Protein AF-A0ABD2PIB9-F1 (afdb_monomer)

Mean predicted aligned error: 10.41 Å

Nearest PDB structures (foldseek):
  3ltf-assembly1_C  TM=5.945E-01  e=1.705E-01  Drosophila melanogaster
  5iyx-assembly1_A  TM=3.133E-01  e=7.847E+00  Arabidopsis thaliana
  5awg-assembly2_E  TM=1.284E-01  e=7.411E+00  Escherichia coli K-12

InterPro domains:
  IPR000494 Receptor L-domain [PF01030] (3-99)
  IPR036941 Receptor L-domain superfamily [G3DSA:3.80.20.20] (1-117)

Sequence (130 aa):
MTKCVTVVGDLVLRPQEMERKDLDNFLSIKKVYGLVDLHLEADGDLAFLRNLESIISKHEDRPALKITTQGPGRYLGLRSLRWINGPVELDFQHPVCYSSALSHLTRGLYPGDSELCSEYTATVGTQICT

Organism: NCBI:txid1844966

Structure (mmCIF, N/CA/C/O backbone):
data_AF-A0ABD2PIB9-F1
#
_entry.id   AF-A0ABD2PIB9-F1
#
loop_
_atom_site.group_PDB
_atom_site.id
_atom_site.type_symbol
_atom_site.label_atom_id
_atom_site.label_alt_id
_atom_site.label_comp_id
_atom_site.label_asym_id
_atom_site.label_entity_id
_atom_site.label_seq_id
_atom_site.pdbx_PDB_ins_code
_atom_site.Cartn_x
_atom_site.Cartn_y
_atom_site.Cartn_z
_atom_site.occupancy
_atom_site.B_iso_or_equiv
_atom_site.auth_seq_id
_atom_site.auth_comp_id
_atom_site.auth_asym_id
_atom_site.auth_atom_id
_atom_site.pdbx_PDB_model_num
ATOM 1 N N . MET A 1 1 ? -15.924 8.816 16.403 1.00 44.69 1 MET A N 1
ATOM 2 C CA . MET A 1 1 ? -15.317 8.801 15.055 1.00 44.69 1 MET A CA 1
ATOM 3 C C . MET A 1 1 ? -15.283 7.370 14.546 1.00 44.69 1 MET A C 1
ATOM 5 O O . MET A 1 1 ? -14.783 6.496 15.245 1.00 44.69 1 MET A O 1
ATOM 9 N N . THR A 1 2 ? -15.884 7.119 13.387 1.00 49.62 2 THR A N 1
ATOM 10 C CA . THR A 1 2 ? -15.947 5.811 12.722 1.00 49.62 2 THR A CA 1
ATOM 11 C C . THR A 1 2 ? -14.579 5.480 12.128 1.00 49.62 2 THR A C 1
ATOM 13 O O . THR A 1 2 ? -14.053 6.243 11.325 1.00 49.62 2 THR A O 1
ATOM 16 N N . LYS A 1 3 ? -13.976 4.366 12.552 1.00 68.19 3 LYS A N 1
ATOM 17 C CA . LYS A 1 3 ? -12.678 3.908 12.037 1.00 68.19 3 LYS A CA 1
ATOM 18 C C . LYS A 1 3 ? -12.877 3.294 10.649 1.00 68.19 3 LYS A C 1
ATOM 20 O O . LYS A 1 3 ? -13.641 2.339 10.516 1.00 68.19 3 LYS A O 1
ATOM 25 N N . CYS A 1 4 ? -12.219 3.846 9.631 1.00 71.25 4 CYS A N 1
ATOM 26 C CA . CYS A 1 4 ? -12.302 3.341 8.265 1.00 71.25 4 CYS A CA 1
ATOM 27 C C . CYS A 1 4 ? -11.411 2.104 8.122 1.00 71.25 4 CYS A C 1
ATOM 29 O O . CYS A 1 4 ? -10.189 2.200 8.096 1.00 71.25 4 CYS A O 1
ATOM 31 N N . VAL A 1 5 ? -12.031 0.927 8.058 1.00 87.88 5 VAL A N 1
ATOM 32 C CA . VAL A 1 5 ? -11.304 -0.349 7.958 1.00 87.88 5 VAL A CA 1
ATOM 33 C C . VAL A 1 5 ? -11.054 -0.748 6.504 1.00 87.88 5 VAL A C 1
ATOM 35 O O . VAL A 1 5 ? -10.099 -1.463 6.201 1.00 87.88 5 VAL A O 1
ATOM 38 N N . THR A 1 6 ? -11.922 -0.307 5.596 1.00 90.50 6 THR A N 1
ATOM 39 C CA . THR A 1 6 ? -11.877 -0.640 4.172 1.00 90.50 6 THR A CA 1
ATOM 40 C C . THR A 1 6 ? -12.018 0.628 3.352 1.00 90.50 6 THR A C 1
ATOM 42 O O . THR A 1 6 ? -12.980 1.369 3.538 1.00 90.50 6 THR A O 1
ATOM 45 N N . VAL A 1 7 ? -11.090 0.834 2.425 1.00 90.31 7 VAL A N 1
ATOM 46 C CA . VAL A 1 7 ? -11.157 1.888 1.414 1.00 90.31 7 VAL A CA 1
ATOM 47 C C . VAL A 1 7 ? -11.633 1.270 0.103 1.00 90.31 7 VAL A C 1
ATOM 49 O O . VAL A 1 7 ? -11.119 0.233 -0.319 1.00 90.31 7 VAL A O 1
ATOM 52 N N . VAL A 1 8 ? -12.629 1.894 -0.523 1.00 91.25 8 VAL A N 1
ATOM 53 C CA . VAL A 1 8 ? -13.075 1.579 -1.885 1.00 91.25 8 VAL A CA 1
ATOM 54 C C . VAL A 1 8 ? -12.713 2.774 -2.754 1.00 91.25 8 VAL A C 1
ATOM 56 O O . VAL A 1 8 ? -13.237 3.863 -2.532 1.00 91.25 8 VAL A O 1
ATOM 59 N N . GLY A 1 9 ? -11.801 2.567 -3.699 1.00 89.56 9 GLY A N 1
ATOM 60 C CA . GLY A 1 9 ? -11.143 3.627 -4.454 1.00 89.56 9 GLY A CA 1
ATOM 61 C C . GLY A 1 9 ? -9.640 3.669 -4.195 1.00 89.56 9 GLY A C 1
ATOM 62 O O . GLY A 1 9 ? -9.090 2.827 -3.479 1.00 89.56 9 GLY A O 1
ATOM 63 N N . ASP A 1 10 ? -8.998 4.662 -4.798 1.00 92.00 10 ASP A N 1
ATOM 64 C CA . ASP A 1 10 ? -7.546 4.790 -4.796 1.00 92.00 10 ASP A CA 1
ATOM 65 C C . ASP A 1 10 ? -7.061 5.593 -3.583 1.00 92.00 10 ASP A C 1
ATOM 67 O O . ASP A 1 10 ? -7.676 6.572 -3.155 1.00 92.00 10 ASP A O 1
ATOM 71 N N . LEU A 1 11 ? -5.931 5.166 -3.033 1.00 92.31 11 LEU A N 1
ATOM 72 C CA . LEU A 1 11 ? -5.243 5.785 -1.916 1.00 92.31 11 LEU A CA 1
ATOM 73 C C . LEU A 1 11 ? -3.913 6.353 -2.412 1.00 92.31 11 LEU A C 1
ATOM 75 O O . LEU A 1 11 ? -2.927 5.628 -2.509 1.00 92.31 11 LEU A O 1
ATOM 79 N N . VAL A 1 12 ? -3.895 7.650 -2.716 1.00 93.44 12 VAL A N 1
ATOM 80 C CA . VAL A 1 12 ? -2.694 8.371 -3.163 1.00 93.44 12 VAL A CA 1
ATOM 81 C C . VAL A 1 12 ? -2.152 9.188 -1.997 1.00 93.44 12 VAL A C 1
ATOM 83 O O . VAL A 1 12 ? -2.858 10.049 -1.472 1.00 93.44 12 VAL A O 1
ATOM 86 N N . LEU A 1 13 ? -0.923 8.906 -1.566 1.00 91.25 13 LEU A N 1
ATOM 87 C CA . LEU A 1 13 ? -0.338 9.495 -0.363 1.00 91.25 13 LEU A CA 1
ATOM 88 C C . LEU A 1 13 ? 1.038 10.101 -0.620 1.00 91.25 13 LEU A C 1
ATOM 90 O O . LEU A 1 13 ? 1.897 9.501 -1.267 1.00 91.25 13 LEU A O 1
ATOM 94 N N . ARG A 1 14 ? 1.242 11.271 -0.007 1.00 91.44 14 ARG A N 1
ATOM 95 C CA . ARG A 1 14 ? 2.512 12.000 0.070 1.00 91.44 14 ARG A CA 1
ATOM 96 C C . ARG A 1 14 ? 2.820 12.289 1.539 1.00 91.44 14 ARG A C 1
ATOM 98 O O . ARG A 1 14 ? 2.504 13.373 2.026 1.00 91.44 14 ARG A O 1
ATOM 105 N N . PRO A 1 15 ? 3.328 11.306 2.303 1.00 87.94 15 PRO A N 1
ATOM 106 C CA . PRO A 1 15 ? 3.385 11.401 3.762 1.00 87.94 15 PRO A CA 1
ATOM 107 C C . PRO A 1 15 ? 4.182 12.599 4.291 1.00 87.94 15 PRO A C 1
ATOM 109 O O . PRO A 1 15 ? 3.890 13.084 5.378 1.00 87.94 15 PRO A O 1
ATOM 112 N N . GLN A 1 16 ? 5.164 13.079 3.527 1.00 88.00 16 GLN A N 1
ATOM 113 C CA . GLN A 1 16 ? 6.000 14.237 3.849 1.00 88.00 16 GLN A CA 1
ATOM 114 C C . GLN A 1 16 ? 5.210 15.553 3.837 1.00 88.00 16 GLN A C 1
ATOM 116 O O . GLN A 1 16 ? 5.556 16.483 4.559 1.00 88.00 16 GLN A O 1
ATOM 121 N N . GLU A 1 17 ? 4.131 15.620 3.054 1.00 89.38 17 GLU A N 1
ATOM 122 C CA . GLU A 1 17 ? 3.247 16.785 2.947 1.00 89.38 17 GLU A CA 1
ATOM 123 C C . GLU A 1 17 ? 2.117 16.765 4.001 1.00 89.38 17 GLU A C 1
ATOM 125 O O . GLU A 1 17 ? 1.276 17.663 4.027 1.00 89.38 17 GLU A O 1
ATOM 130 N N . MET A 1 18 ? 2.056 15.740 4.862 1.00 86.88 18 MET A N 1
ATOM 131 C CA . MET A 1 18 ? 0.944 15.506 5.790 1.00 86.88 18 MET A CA 1
ATOM 132 C C . MET A 1 18 ? 1.366 15.650 7.252 1.00 86.88 18 MET A C 1
ATOM 134 O O . MET A 1 18 ? 2.448 15.227 7.660 1.00 86.88 18 MET A O 1
ATOM 138 N N . GLU A 1 19 ? 0.468 16.168 8.093 1.00 89.12 19 GLU A N 1
ATOM 139 C CA . GLU A 1 19 ? 0.701 16.155 9.534 1.00 89.12 19 GLU A CA 1
ATOM 140 C C . GLU A 1 19 ? 0.557 14.741 10.108 1.00 89.12 19 GLU A C 1
ATOM 142 O O . GLU A 1 19 ? -0.261 13.928 9.667 1.00 89.12 19 GLU A O 1
ATOM 147 N N . ARG A 1 20 ? 1.302 14.450 11.182 1.00 85.25 20 ARG A N 1
ATOM 148 C CA . ARG A 1 20 ? 1.277 13.121 11.810 1.00 85.25 20 ARG A CA 1
ATOM 149 C C . ARG A 1 20 ? -0.126 12.689 12.247 1.00 85.25 20 ARG A C 1
ATOM 151 O O . ARG A 1 20 ? -0.475 11.521 12.099 1.00 85.25 20 ARG A O 1
ATOM 158 N N . LYS A 1 21 ? -0.935 13.629 12.741 1.00 85.69 21 LYS A N 1
ATOM 159 C CA . LYS A 1 21 ? -2.320 13.369 13.162 1.00 85.69 21 LYS A CA 1
ATOM 160 C C . LYS A 1 21 ? -3.201 12.889 12.001 1.00 85.69 21 LYS A C 1
ATOM 162 O O . LYS A 1 21 ? -4.114 12.098 12.218 1.00 85.69 21 LYS A O 1
ATOM 167 N N . ASP A 1 22 ? -2.911 13.340 10.780 1.00 86.62 22 ASP A N 1
ATOM 168 C CA . ASP A 1 22 ? -3.654 12.946 9.587 1.00 86.62 22 ASP A CA 1
ATOM 169 C C . ASP A 1 22 ? -3.219 11.553 9.135 1.00 86.62 22 ASP A C 1
ATOM 171 O O . ASP A 1 22 ? -4.067 10.721 8.813 1.00 86.62 22 ASP A O 1
ATOM 175 N N . LEU A 1 23 ? -1.917 11.258 9.224 1.00 86.88 23 LEU A N 1
ATOM 176 C CA . LEU A 1 23 ? -1.361 9.923 8.986 1.00 86.88 23 LEU A CA 1
ATOM 177 C C . LEU A 1 23 ? -1.929 8.870 9.956 1.00 86.88 23 LEU A C 1
ATOM 179 O O . LEU A 1 23 ? -2.204 7.736 9.562 1.00 86.88 23 LEU A O 1
ATOM 183 N N . ASP A 1 24 ? -2.185 9.237 11.211 1.00 86.38 24 ASP A N 1
ATOM 184 C CA . ASP A 1 24 ? -2.746 8.314 12.202 1.00 86.38 24 ASP A CA 1
ATOM 185 C C . ASP A 1 24 ? -4.173 7.842 11.849 1.00 86.38 24 ASP A C 1
ATOM 187 O O . ASP A 1 24 ? -4.593 6.765 12.285 1.00 86.38 24 ASP A O 1
ATOM 191 N N . ASN A 1 25 ? -4.908 8.564 10.993 1.00 86.38 25 ASN A N 1
ATOM 192 C CA . ASN A 1 25 ? -6.221 8.117 10.511 1.00 86.38 25 ASN A CA 1
ATOM 193 C C . ASN A 1 25 ? -6.124 6.841 9.654 1.00 86.38 25 ASN A C 1
ATOM 195 O O . ASN A 1 25 ? -7.026 5.992 9.679 1.00 86.38 25 ASN A O 1
ATOM 199 N N . PHE A 1 26 ? -5.001 6.658 8.954 1.00 89.44 26 PHE A N 1
ATOM 200 C CA . PHE A 1 26 ? -4.757 5.506 8.085 1.00 89.44 26 PHE A CA 1
ATOM 201 C C . PHE A 1 26 ? -4.398 4.239 8.872 1.00 89.44 26 PHE A C 1
ATOM 203 O O . PHE A 1 26 ? -4.541 3.136 8.346 1.00 89.44 26 PHE A O 1
ATOM 210 N N . LEU A 1 27 ? -4.072 4.356 10.168 1.00 89.75 27 LEU A N 1
ATOM 211 C CA . LEU A 1 27 ? -3.779 3.204 11.032 1.00 89.75 27 LEU A CA 1
ATOM 212 C C . LEU A 1 27 ? -4.950 2.228 11.137 1.00 89.75 27 LEU A C 1
ATOM 214 O O . LEU A 1 27 ? -4.753 1.069 11.495 1.00 89.75 27 LEU A O 1
ATOM 218 N N . SER A 1 28 ? -6.179 2.683 10.902 1.00 89.50 28 SER A N 1
ATOM 219 C CA . SER A 1 28 ? -7.355 1.814 10.961 1.00 89.50 28 SER A CA 1
ATOM 220 C C . SER A 1 28 ? -7.605 1.014 9.682 1.00 89.50 28 SER A C 1
ATOM 222 O O . SER A 1 28 ? -8.339 0.023 9.735 1.00 89.50 28 SER A O 1
ATOM 224 N N . ILE A 1 29 ? -6.967 1.395 8.574 1.00 92.12 29 ILE A N 1
ATOM 225 C CA . ILE A 1 29 ? -7.176 0.780 7.268 1.00 92.12 29 ILE A CA 1
ATOM 226 C C . ILE A 1 29 ? -6.529 -0.599 7.253 1.00 92.12 29 ILE A C 1
ATOM 228 O O . ILE A 1 29 ? -5.347 -0.761 7.550 1.00 92.12 29 ILE A O 1
ATOM 232 N N . LYS A 1 30 ? -7.328 -1.592 6.865 1.00 93.19 30 LYS A N 1
ATOM 233 C CA . LYS A 1 30 ? -6.903 -2.980 6.670 1.00 93.19 30 LYS A CA 1
ATOM 234 C C . LYS A 1 30 ? -6.967 -3.412 5.217 1.00 93.19 30 LYS A C 1
ATOM 236 O O . LYS A 1 30 ? -6.199 -4.275 4.808 1.00 93.19 30 LYS A O 1
ATOM 241 N N . LYS A 1 31 ? -7.893 -2.858 4.437 1.00 92.06 31 LYS A N 1
ATOM 242 C CA . LYS A 1 31 ? -8.121 -3.283 3.054 1.00 92.06 31 LYS A CA 1
ATOM 243 C C . LYS A 1 31 ? -8.291 -2.088 2.135 1.00 92.06 31 LYS A C 1
ATOM 245 O O . LYS A 1 31 ? -8.997 -1.146 2.493 1.00 92.06 31 LYS A O 1
ATOM 250 N N . VAL A 1 32 ? -7.703 -2.172 0.950 1.00 92.88 32 VAL A N 1
ATOM 251 C CA . VAL A 1 32 ? -7.909 -1.215 -0.140 1.00 92.88 32 VAL A CA 1
ATOM 252 C C . VAL A 1 32 ? -8.398 -1.980 -1.367 1.00 92.88 32 VAL A C 1
ATOM 254 O O . VAL A 1 32 ? -7.768 -2.950 -1.784 1.00 92.88 32 VAL A O 1
ATOM 257 N N . TYR A 1 33 ? -9.535 -1.560 -1.917 1.00 91.44 33 TYR A N 1
ATOM 258 C CA . TYR A 1 33 ? -10.047 -2.014 -3.210 1.00 91.44 33 TYR A CA 1
ATOM 259 C C . TYR A 1 33 ? -9.810 -0.911 -4.244 1.00 91.44 33 TYR A C 1
ATOM 261 O O . TYR A 1 33 ? -10.671 -0.050 -4.434 1.00 91.44 33 TYR A O 1
ATOM 269 N N . GLY A 1 34 ? -8.633 -0.926 -4.860 1.00 91.62 34 GLY A N 1
ATOM 270 C CA . GLY A 1 34 ? -8.123 0.127 -5.733 1.00 91.62 34 GLY A CA 1
ATOM 271 C C . GLY A 1 34 ? -6.596 0.124 -5.762 1.00 91.62 34 GLY A C 1
ATOM 272 O O . GLY A 1 34 ? -5.966 -0.872 -5.393 1.00 91.62 34 GLY A O 1
ATOM 273 N N . LEU A 1 35 ? -6.026 1.246 -6.185 1.00 92.31 35 LEU A N 1
ATOM 274 C CA . LEU A 1 35 ? -4.594 1.531 -6.155 1.00 92.31 35 LEU A CA 1
ATOM 275 C C . LEU A 1 35 ? -4.170 2.069 -4.781 1.00 92.31 35 LEU A C 1
ATOM 277 O O . LEU A 1 35 ? -4.860 2.890 -4.184 1.00 92.31 35 LEU A O 1
ATOM 281 N N . VAL A 1 36 ? -2.996 1.664 -4.306 1.00 93.12 36 VAL A N 1
ATOM 282 C CA . VAL A 1 36 ? -2.227 2.392 -3.291 1.00 93.12 36 VAL A CA 1
ATOM 283 C C . VAL A 1 36 ? -1.009 2.998 -3.979 1.00 93.12 36 VAL A C 1
ATOM 285 O O . VAL A 1 36 ? -0.157 2.255 -4.451 1.00 93.12 36 VAL A O 1
ATOM 288 N N . ASP A 1 37 ? -0.929 4.323 -4.041 1.00 93.19 37 ASP A N 1
ATOM 289 C CA . ASP A 1 37 ? 0.180 5.059 -4.653 1.00 93.19 37 ASP A CA 1
ATOM 290 C C . ASP A 1 37 ? 0.908 5.891 -3.592 1.00 93.19 37 ASP A C 1
ATOM 292 O O . ASP A 1 37 ? 0.327 6.791 -2.982 1.00 93.19 37 ASP A O 1
ATOM 296 N N . LEU A 1 38 ? 2.169 5.554 -3.335 1.00 90.75 38 LEU A N 1
ATOM 297 C CA . LEU A 1 38 ? 3.005 6.172 -2.311 1.00 90.75 38 LEU A CA 1
ATOM 298 C C . LEU A 1 38 ? 4.137 6.954 -2.972 1.00 90.75 38 LEU A C 1
ATOM 300 O O .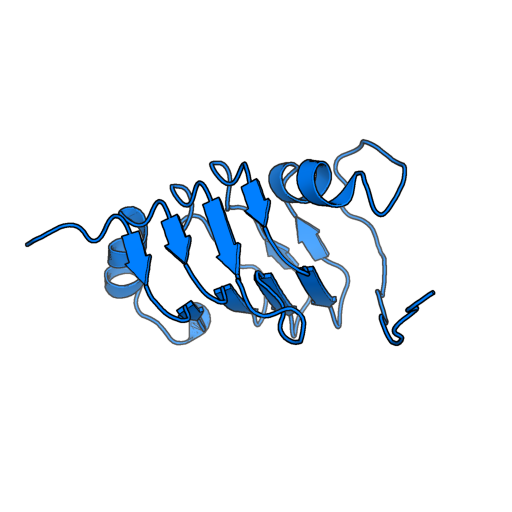 LEU A 1 38 ? 4.987 6.371 -3.642 1.00 90.75 38 LEU A O 1
ATOM 304 N N . HIS A 1 39 ? 4.191 8.258 -2.715 1.00 90.56 39 HIS A N 1
ATOM 305 C CA . HIS A 1 39 ? 5.282 9.131 -3.152 1.00 90.56 39 HIS A CA 1
ATOM 306 C C . HIS A 1 39 ? 6.135 9.477 -1.940 1.00 90.56 39 HIS A C 1
ATOM 308 O O . HIS A 1 39 ? 5.622 10.016 -0.960 1.00 90.56 39 HIS A O 1
ATOM 314 N N . LEU A 1 40 ? 7.417 9.123 -1.985 1.00 86.81 40 LEU A N 1
ATOM 315 C CA . LEU A 1 40 ? 8.329 9.226 -0.854 1.00 86.81 40 LEU A CA 1
ATOM 316 C C . LEU A 1 40 ? 9.568 10.041 -1.244 1.00 86.81 40 LEU A C 1
ATOM 318 O O . LEU A 1 40 ? 10.200 9.767 -2.259 1.00 86.81 40 LEU A O 1
ATOM 322 N N . GLU A 1 41 ? 9.933 11.048 -0.455 1.00 83.00 41 GLU A N 1
ATOM 323 C CA . GLU A 1 41 ? 11.068 11.923 -0.795 1.00 83.00 41 GLU A CA 1
ATOM 324 C C . GLU A 1 41 ? 12.413 11.420 -0.250 1.00 83.00 41 GLU A C 1
ATOM 326 O O . GLU A 1 41 ? 13.414 11.475 -0.952 1.00 83.00 41 GLU A O 1
ATOM 331 N N . ALA A 1 42 ? 12.447 10.910 0.981 1.00 73.31 42 ALA A N 1
ATOM 332 C CA . ALA A 1 42 ? 13.613 10.327 1.655 1.00 73.31 42 ALA A CA 1
ATOM 333 C C . ALA A 1 42 ? 13.118 9.439 2.815 1.00 73.31 42 ALA A C 1
ATOM 335 O O . ALA A 1 42 ? 11.901 9.265 2.942 1.00 73.31 42 ALA A O 1
ATOM 336 N N . ASP A 1 43 ? 14.035 8.899 3.639 1.00 65.44 43 ASP A N 1
ATOM 337 C CA . ASP A 1 43 ? 13.764 8.113 4.863 1.00 65.44 43 ASP A CA 1
ATOM 338 C C . ASP A 1 43 ? 12.340 8.305 5.410 1.00 65.44 43 ASP A C 1
ATOM 340 O O . ASP A 1 43 ? 11.973 9.371 5.910 1.00 65.44 43 ASP A O 1
ATOM 344 N N . GLY A 1 44 ? 11.516 7.264 5.288 1.00 66.81 44 GLY A N 1
ATOM 345 C CA . GLY A 1 44 ? 10.089 7.352 5.565 1.00 66.81 44 GLY A CA 1
ATOM 346 C C . GLY A 1 44 ? 9.575 6.115 6.284 1.00 66.81 44 GLY A C 1
ATOM 347 O O . GLY A 1 44 ? 9.806 4.984 5.867 1.00 66.81 44 GLY A O 1
ATOM 348 N N . ASP A 1 45 ? 8.833 6.323 7.367 1.00 73.88 45 ASP A N 1
ATOM 349 C CA . ASP A 1 45 ? 8.160 5.236 8.071 1.00 73.88 45 ASP A CA 1
ATOM 350 C C . ASP A 1 45 ? 6.727 5.079 7.549 1.00 73.88 45 ASP A C 1
ATOM 352 O O . ASP A 1 45 ? 5.86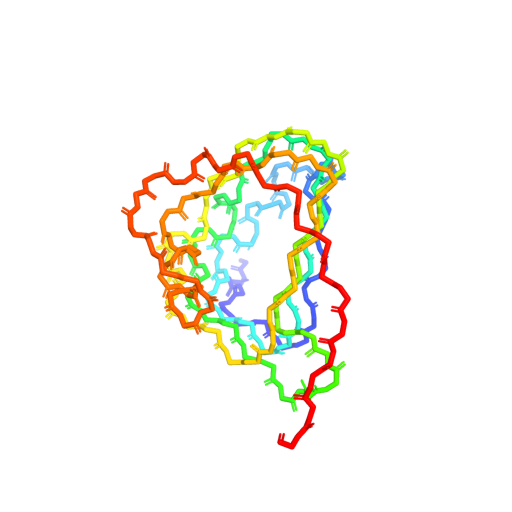7 5.933 7.771 1.00 73.88 45 ASP A O 1
ATOM 356 N N . LEU A 1 46 ? 6.455 3.951 6.892 1.00 84.19 46 LEU A N 1
ATOM 357 C CA . LEU A 1 46 ? 5.122 3.554 6.438 1.00 84.19 46 LEU A CA 1
ATOM 358 C C . LEU A 1 46 ? 4.306 2.886 7.563 1.00 84.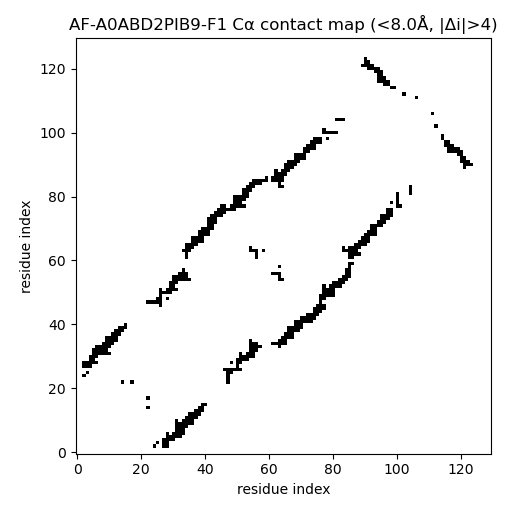19 46 LEU A C 1
ATOM 360 O O . LEU A 1 46 ? 3.293 2.230 7.302 1.00 84.19 46 LEU A O 1
ATOM 364 N N . ALA A 1 47 ? 4.708 3.023 8.833 1.00 84.75 47 ALA A N 1
ATOM 365 C CA . ALA A 1 47 ? 3.970 2.482 9.975 1.00 84.75 47 ALA A CA 1
ATOM 366 C C . ALA A 1 47 ? 2.552 3.043 10.121 1.00 84.75 47 ALA A C 1
ATOM 368 O O . ALA A 1 47 ? 1.722 2.400 10.767 1.00 84.75 47 ALA A O 1
ATOM 369 N N . PHE A 1 48 ? 2.232 4.186 9.511 1.00 87.94 48 PHE A N 1
ATOM 370 C CA . PHE A 1 48 ? 0.855 4.683 9.457 1.00 87.94 48 PHE A CA 1
ATOM 371 C C . PHE A 1 48 ? -0.079 3.745 8.663 1.00 87.94 48 PHE A C 1
ATOM 373 O O . PHE A 1 48 ? -1.276 3.715 8.923 1.00 87.94 48 PHE A O 1
ATOM 380 N N . LEU A 1 49 ? 0.469 2.881 7.798 1.00 90.00 49 LEU A N 1
ATOM 381 C CA . LEU A 1 49 ? -0.230 1.775 7.130 1.00 90.00 49 LEU A CA 1
ATOM 382 C C . LEU A 1 49 ? 0.139 0.397 7.709 1.00 90.00 49 LEU A C 1
ATOM 384 O O . LEU A 1 49 ? -0.069 -0.630 7.067 1.00 90.00 49 LEU A O 1
ATOM 388 N N . ARG A 1 50 ? 0.674 0.312 8.936 1.00 88.56 50 ARG A N 1
ATOM 389 C CA . ARG A 1 50 ? 1.130 -0.972 9.518 1.00 88.56 50 ARG A CA 1
ATOM 390 C C . ARG A 1 50 ? 0.047 -2.047 9.627 1.00 88.56 50 ARG A C 1
ATOM 392 O O . ARG A 1 50 ? 0.396 -3.218 9.748 1.00 88.56 50 ARG A O 1
ATOM 399 N N . ASN A 1 51 ? -1.225 -1.652 9.633 1.00 91.12 51 ASN A N 1
ATOM 400 C CA . ASN A 1 51 ? -2.382 -2.541 9.730 1.00 91.12 51 ASN A CA 1
ATOM 401 C C . ASN A 1 51 ? -3.001 -2.871 8.366 1.00 91.12 51 ASN A C 1
ATOM 403 O O . ASN A 1 51 ?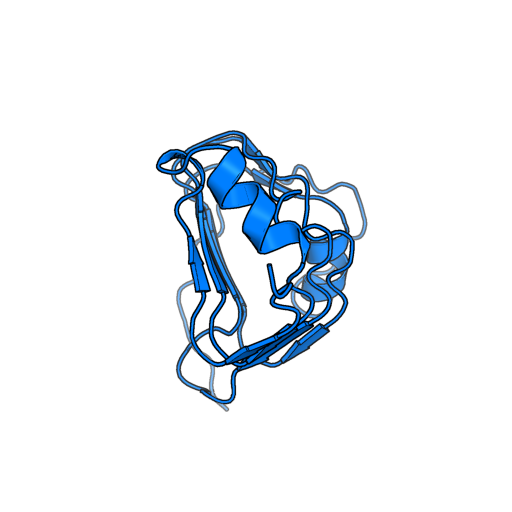 -3.955 -3.642 8.331 1.00 91.12 51 ASN A O 1
ATOM 407 N N . LEU A 1 52 ? -2.477 -2.319 7.265 1.00 90.62 52 LEU A N 1
ATOM 408 C CA . LEU A 1 52 ? -2.919 -2.671 5.923 1.00 90.62 52 LEU A CA 1
ATOM 409 C C . LEU A 1 52 ? -2.581 -4.144 5.671 1.00 90.62 52 LEU A C 1
ATOM 411 O O . LEU A 1 52 ? -1.421 -4.533 5.747 1.00 90.62 52 LEU A O 1
ATOM 415 N N . GLU A 1 53 ? -3.601 -4.954 5.413 1.00 90.56 53 GLU A N 1
ATOM 416 C CA . GLU A 1 53 ? -3.518 -6.407 5.248 1.00 90.56 53 GLU A CA 1
ATOM 417 C C . GLU A 1 53 ? -3.609 -6.822 3.776 1.00 90.56 53 GLU A C 1
ATOM 419 O O . GLU A 1 53 ? -2.927 -7.765 3.364 1.00 90.56 53 GLU A O 1
ATOM 424 N N . SER A 1 54 ? -4.432 -6.129 2.977 1.00 89.19 54 SER A N 1
ATOM 425 C CA . SER A 1 54 ? -4.644 -6.485 1.571 1.00 89.19 54 SER A CA 1
ATOM 426 C C . SER A 1 54 ? -4.915 -5.301 0.648 1.00 89.19 54 SER A C 1
ATOM 428 O O . SER A 1 54 ? -5.695 -4.412 1.001 1.00 89.19 54 SER A O 1
ATOM 430 N N . ILE A 1 55 ? -4.381 -5.372 -0.570 1.00 90.56 55 ILE A N 1
ATOM 431 C CA . ILE A 1 55 ? -4.679 -4.451 -1.672 1.00 90.56 55 ILE A CA 1
ATOM 432 C C . ILE A 1 55 ? -5.240 -5.260 -2.842 1.00 90.56 55 ILE A C 1
ATOM 434 O O . ILE A 1 55 ? -4.680 -6.290 -3.211 1.00 90.56 55 ILE A O 1
ATOM 438 N N . ILE A 1 56 ? -6.374 -4.845 -3.397 1.00 89.81 56 ILE A N 1
ATOM 439 C CA . ILE A 1 56 ? -7.059 -5.567 -4.471 1.00 89.81 56 ILE A CA 1
ATOM 440 C C . ILE A 1 56 ? -7.435 -4.570 -5.563 1.00 89.81 56 ILE A C 1
ATOM 442 O O . ILE A 1 56 ? -8.382 -3.805 -5.400 1.00 89.81 56 ILE A O 1
ATOM 446 N N . SER A 1 57 ? -6.735 -4.624 -6.693 1.00 87.69 57 SER A N 1
ATOM 447 C CA . SER A 1 57 ? -7.119 -3.925 -7.917 1.00 87.69 57 SER A CA 1
ATOM 448 C C . SER A 1 57 ? -7.849 -4.885 -8.854 1.00 87.69 57 SER A C 1
ATOM 450 O O . SER A 1 57 ? -7.500 -6.058 -8.966 1.00 87.69 57 SER A O 1
ATOM 452 N N . LYS A 1 58 ? -8.888 -4.386 -9.527 1.00 81.75 58 LYS A N 1
ATOM 453 C CA . LYS A 1 58 ? -9.568 -5.092 -10.630 1.00 81.75 58 LYS A CA 1
ATOM 454 C C . LYS A 1 58 ? -9.134 -4.578 -12.004 1.00 81.75 58 LYS A C 1
ATOM 456 O O . LYS A 1 58 ? -9.638 -5.056 -13.014 1.00 81.75 58 LYS A O 1
ATOM 461 N N . HIS A 1 59 ? -8.268 -3.571 -12.029 1.00 78.00 59 HIS A N 1
ATOM 462 C CA . HIS A 1 59 ? -7.781 -2.941 -13.244 1.00 78.00 59 HIS A CA 1
ATOM 463 C C . HIS A 1 59 ? -6.505 -3.654 -13.684 1.00 78.00 59 HIS A C 1
ATOM 465 O O . HIS A 1 59 ? -5.517 -3.647 -12.957 1.00 78.00 59 HIS A O 1
ATOM 471 N N . GLU A 1 60 ? -6.546 -4.297 -14.850 1.00 74.81 60 GLU A N 1
ATOM 472 C CA . GLU A 1 60 ? -5.384 -4.987 -15.431 1.00 74.81 60 GLU A CA 1
ATOM 473 C C . GLU A 1 60 ? -4.354 -3.997 -16.000 1.00 74.81 60 GLU A C 1
ATOM 475 O O . GLU A 1 60 ? -3.176 -4.319 -16.119 1.00 74.81 60 GLU A O 1
ATOM 480 N N . ASP A 1 61 ? -4.791 -2.777 -16.312 1.00 82.38 61 ASP A N 1
ATOM 481 C CA . ASP A 1 61 ? -4.005 -1.698 -16.911 1.00 82.38 61 ASP A CA 1
ATOM 482 C C . ASP A 1 61 ? -3.333 -0.775 -15.884 1.00 82.38 61 ASP A C 1
ATOM 484 O O . ASP A 1 61 ? -2.568 0.114 -16.261 1.00 82.38 61 ASP A O 1
ATOM 488 N N . ARG A 1 62 ? -3.616 -0.952 -14.588 1.00 81.31 62 ARG A N 1
ATOM 489 C CA . ARG A 1 62 ? -3.104 -0.094 -13.513 1.00 81.31 62 ARG A CA 1
ATOM 490 C C . ARG A 1 62 ? -2.582 -0.919 -12.339 1.00 81.31 62 ARG A C 1
ATOM 492 O O . ARG A 1 62 ? -3.207 -1.917 -11.975 1.00 81.31 62 ARG A O 1
ATOM 499 N N . PRO A 1 63 ? -1.467 -0.510 -11.708 1.00 85.56 63 PRO A N 1
ATOM 500 C CA . PRO A 1 63 ? -0.947 -1.225 -10.557 1.00 85.56 63 PRO A CA 1
ATOM 501 C C . PRO A 1 63 ? -1.936 -1.192 -9.387 1.00 85.56 63 PRO A C 1
ATOM 503 O O . PRO A 1 63 ? -2.700 -0.248 -9.204 1.00 85.56 63 PRO A O 1
ATOM 506 N N . ALA A 1 64 ? -1.910 -2.245 -8.578 1.00 87.75 64 ALA A N 1
ATOM 507 C CA . ALA A 1 64 ? -2.543 -2.275 -7.269 1.00 87.75 64 ALA A CA 1
ATOM 508 C C . ALA A 1 64 ? -1.693 -1.526 -6.235 1.00 87.75 64 ALA A C 1
ATOM 510 O O . ALA A 1 64 ? -2.233 -0.868 -5.353 1.00 87.75 64 ALA A O 1
ATOM 511 N N . LEU A 1 65 ? -0.366 -1.597 -6.353 1.00 89.75 65 LEU A N 1
ATOM 512 C CA . LEU A 1 65 ? 0.570 -0.874 -5.497 1.00 89.75 65 LEU A CA 1
ATOM 513 C C . LEU A 1 65 ? 1.612 -0.172 -6.362 1.00 89.75 65 LEU A C 1
ATOM 515 O O . LEU A 1 65 ? 2.296 -0.829 -7.143 1.00 89.75 65 LEU A O 1
ATOM 519 N N . LYS A 1 66 ? 1.756 1.136 -6.175 1.00 89.50 66 LYS A N 1
ATOM 520 C CA . LYS A 1 66 ? 2.833 1.943 -6.735 1.00 89.50 66 LYS A CA 1
ATOM 521 C C . LYS A 1 66 ? 3.613 2.602 -5.603 1.00 89.50 66 LYS A C 1
ATOM 523 O O . LYS A 1 66 ? 3.021 3.186 -4.698 1.00 89.50 66 LYS A O 1
ATOM 528 N N . ILE A 1 67 ? 4.935 2.481 -5.629 1.00 86.19 67 ILE A N 1
ATOM 529 C CA . ILE A 1 67 ? 5.824 3.183 -4.699 1.00 86.19 67 ILE A CA 1
ATOM 530 C C . ILE A 1 67 ? 6.870 3.922 -5.520 1.00 86.19 67 ILE A C 1
ATOM 532 O O . ILE A 1 67 ? 7.636 3.294 -6.243 1.00 86.19 67 ILE A O 1
ATOM 536 N N . THR A 1 68 ? 6.902 5.241 -5.376 1.00 86.75 68 THR A N 1
ATOM 537 C CA . THR A 1 68 ? 7.863 6.125 -6.038 1.00 86.75 68 THR A CA 1
ATOM 538 C C . THR A 1 68 ? 8.746 6.775 -4.982 1.00 86.75 68 THR A C 1
ATOM 540 O O . THR A 1 68 ? 8.223 7.351 -4.026 1.00 86.75 68 THR A O 1
ATOM 543 N N . THR A 1 69 ? 10.070 6.709 -5.138 1.00 83.38 69 THR A N 1
ATOM 544 C CA . THR A 1 69 ? 11.015 7.339 -4.200 1.00 83.38 69 THR A CA 1
ATOM 545 C C . THR A 1 69 ? 11.943 8.323 -4.909 1.00 83.38 69 THR A C 1
ATOM 547 O O . THR A 1 69 ? 12.621 7.938 -5.863 1.00 83.38 69 THR A O 1
ATOM 550 N N . GLN A 1 70 ? 12.041 9.557 -4.411 1.00 80.75 70 GLN A N 1
ATOM 551 C CA . GLN A 1 70 ? 12.905 10.602 -4.985 1.00 80.75 70 GLN A CA 1
ATOM 552 C C . GLN A 1 70 ? 14.291 10.709 -4.328 1.00 80.75 70 GLN A C 1
ATOM 554 O O . GLN A 1 70 ? 15.178 11.355 -4.876 1.00 80.75 70 GLN A O 1
ATOM 559 N N . GLY A 1 71 ? 14.524 10.031 -3.205 1.00 73.31 71 GLY A N 1
ATOM 560 C CA . GLY A 1 71 ? 15.784 10.084 -2.462 1.00 73.31 71 GLY A CA 1
ATOM 561 C C . GLY A 1 71 ? 16.172 8.732 -1.863 1.00 73.31 71 GLY A C 1
ATOM 562 O O . GLY A 1 71 ? 15.338 7.821 -1.797 1.00 73.31 71 GLY A O 1
ATOM 563 N N . PRO A 1 72 ? 17.441 8.575 -1.441 1.00 68.94 72 PRO A N 1
ATOM 564 C CA . PRO A 1 72 ? 17.881 7.376 -0.743 1.00 68.94 72 PRO A CA 1
ATOM 565 C C . PRO A 1 72 ? 17.122 7.239 0.578 1.00 68.94 72 PRO A C 1
ATOM 567 O O . PRO A 1 72 ? 16.795 8.237 1.227 1.00 68.94 72 PRO A O 1
ATOM 570 N N . GLY A 1 73 ? 16.861 6.005 1.003 1.00 65.81 73 GLY A N 1
ATOM 571 C CA . GLY A 1 73 ? 16.248 5.820 2.308 1.00 65.81 73 GLY A CA 1
ATOM 572 C C . GLY A 1 73 ? 15.928 4.391 2.702 1.00 65.81 73 GLY A C 1
ATOM 573 O O . GLY A 1 73 ? 16.013 3.440 1.920 1.00 65.81 73 GLY A O 1
ATOM 574 N N . ARG A 1 74 ? 15.549 4.253 3.970 1.00 65.50 74 ARG A N 1
ATOM 575 C CA . ARG A 1 74 ? 15.024 3.019 4.550 1.00 65.50 74 ARG A CA 1
ATOM 576 C C . ARG A 1 74 ? 13.533 3.177 4.796 1.00 65.50 74 ARG A C 1
ATOM 578 O O . ARG A 1 74 ? 13.129 3.942 5.668 1.00 65.50 74 ARG A O 1
ATOM 585 N N . TYR A 1 75 ? 12.724 2.406 4.079 1.00 68.94 75 TYR A N 1
ATOM 586 C CA . TYR A 1 75 ? 11.282 2.385 4.288 1.00 68.94 75 TYR A CA 1
ATOM 587 C C . TYR A 1 75 ? 10.888 1.147 5.078 1.00 68.94 75 TYR A C 1
ATOM 589 O O . TYR A 1 75 ? 10.872 0.014 4.593 1.00 68.94 75 TYR A O 1
ATOM 597 N N . LEU A 1 76 ? 10.575 1.373 6.347 1.00 59.56 76 LEU A N 1
ATOM 598 C CA . LEU A 1 76 ? 10.018 0.356 7.225 1.00 59.56 76 LEU A CA 1
ATOM 599 C C . LEU A 1 76 ? 8.499 0.502 7.219 1.00 59.56 76 LEU A C 1
ATOM 601 O O . LEU A 1 76 ? 7.981 1.609 7.299 1.00 59.56 76 LEU A O 1
ATOM 605 N N . GLY A 1 77 ? 7.765 -0.606 7.135 1.00 66.94 77 GLY A N 1
ATOM 606 C CA . GLY A 1 77 ? 6.311 -0.567 7.276 1.00 66.94 77 GLY A CA 1
ATOM 607 C C . GLY A 1 77 ? 5.591 -1.660 6.506 1.00 66.94 77 GLY A C 1
ATOM 608 O O . GLY A 1 77 ? 6.195 -2.649 6.108 1.00 66.94 77 GLY A O 1
ATOM 609 N N . LEU A 1 78 ? 4.266 -1.522 6.393 1.00 77.38 78 LEU A N 1
ATOM 610 C CA . LEU A 1 78 ? 3.384 -2.516 5.760 1.00 77.38 78 LEU A CA 1
ATOM 611 C C . LEU A 1 78 ? 3.515 -3.938 6.347 1.00 77.38 78 LEU A C 1
ATOM 613 O O . LEU A 1 78 ? 3.287 -4.930 5.668 1.00 77.38 78 LEU A O 1
ATOM 617 N N . ARG A 1 79 ? 3.852 -4.055 7.639 1.00 78.25 79 ARG A N 1
ATOM 618 C CA . ARG A 1 79 ? 4.137 -5.343 8.307 1.00 78.25 79 ARG A CA 1
ATOM 619 C C . ARG A 1 79 ? 2.975 -6.337 8.285 1.00 78.25 79 ARG A C 1
ATOM 621 O O . ARG A 1 79 ? 3.201 -7.537 8.396 1.00 78.25 79 ARG A O 1
ATOM 628 N N . SER A 1 80 ? 1.744 -5.838 8.205 1.00 85.88 80 SER A N 1
ATOM 629 C CA . SER A 1 80 ? 0.552 -6.686 8.138 1.00 85.88 80 SER A CA 1
ATOM 630 C C . SER A 1 80 ? 0.148 -7.036 6.710 1.00 85.88 80 SER A C 1
ATOM 632 O O . SER A 1 80 ? -0.755 -7.858 6.557 1.00 85.88 80 SER A O 1
ATOM 634 N N . LEU A 1 81 ? 0.793 -6.450 5.693 1.00 85.56 81 LEU A N 1
ATOM 635 C CA . LEU A 1 81 ? 0.430 -6.645 4.296 1.00 85.56 81 LEU A CA 1
ATOM 636 C C . LEU A 1 81 ? 0.792 -8.070 3.895 1.00 85.56 81 LEU A C 1
ATOM 638 O O . LEU A 1 81 ? 1.951 -8.475 3.946 1.00 85.56 81 LEU A O 1
ATOM 642 N N . ARG A 1 82 ? -0.229 -8.845 3.537 1.00 83.94 82 ARG A N 1
ATOM 643 C CA . ARG A 1 82 ? -0.105 -10.274 3.217 1.00 83.94 82 ARG A CA 1
ATOM 644 C C . ARG A 1 82 ? -0.527 -10.592 1.796 1.00 83.94 82 ARG A C 1
ATOM 646 O O . ARG A 1 82 ? -0.192 -11.661 1.298 1.00 83.94 82 ARG A O 1
ATOM 653 N N . TRP A 1 83 ? -1.302 -9.711 1.169 1.00 83.50 83 TRP A N 1
ATOM 654 C CA . TRP A 1 83 ? -1.920 -9.998 -0.115 1.00 83.50 83 TRP A CA 1
ATOM 655 C C . TRP A 1 83 ? -2.022 -8.754 -0.991 1.00 83.50 83 TRP A C 1
ATOM 657 O O . TRP A 1 83 ? -2.590 -7.742 -0.580 1.00 83.50 83 TRP A O 1
ATOM 667 N N . ILE A 1 84 ? -1.521 -8.857 -2.218 1.00 87.19 84 ILE A N 1
ATOM 668 C CA . ILE A 1 84 ? -1.755 -7.881 -3.278 1.00 87.19 84 ILE A CA 1
ATOM 669 C C . ILE A 1 84 ? -2.332 -8.645 -4.466 1.00 87.19 84 ILE A C 1
ATOM 671 O O . ILE A 1 84 ? -1.721 -9.597 -4.942 1.00 87.19 84 ILE A O 1
ATOM 675 N N . ASN A 1 85 ? -3.513 -8.241 -4.926 1.00 86.75 85 ASN A N 1
ATOM 676 C CA . ASN A 1 85 ? -4.098 -8.730 -6.167 1.00 86.75 85 ASN A CA 1
ATOM 677 C C . ASN A 1 85 ? -4.031 -7.620 -7.218 1.00 86.75 85 ASN A C 1
ATOM 679 O O . ASN A 1 85 ? -4.789 -6.652 -7.134 1.00 86.75 85 ASN A O 1
ATOM 683 N N . GLY A 1 86 ? -3.102 -7.758 -8.160 1.00 84.56 86 GLY A N 1
ATOM 684 C CA . GLY A 1 86 ? -2.841 -6.816 -9.246 1.00 84.56 86 GLY A CA 1
ATOM 685 C C . GLY A 1 86 ? -1.349 -6.481 -9.378 1.00 84.56 86 GLY A C 1
ATOM 686 O O . GLY A 1 86 ? -0.551 -6.909 -8.539 1.00 84.56 86 GLY A O 1
ATOM 687 N N . PRO A 1 87 ? -0.956 -5.733 -10.425 1.00 84.19 87 PRO A N 1
ATOM 688 C CA . PRO A 1 87 ? 0.446 -5.403 -10.676 1.00 84.19 87 PRO A CA 1
ATOM 689 C C . PRO A 1 87 ? 1.056 -4.548 -9.555 1.00 84.19 87 PRO A C 1
ATOM 691 O O . PRO A 1 87 ? 0.356 -3.769 -8.905 1.00 84.19 87 PRO A O 1
ATOM 694 N N . VAL A 1 88 ? 2.366 -4.671 -9.344 1.00 85.12 88 VAL A N 1
ATOM 695 C CA . VAL A 1 88 ? 3.130 -3.843 -8.400 1.00 85.12 88 VAL A CA 1
ATOM 696 C C . VAL A 1 88 ? 4.197 -3.083 -9.173 1.00 85.12 88 VAL A C 1
ATOM 698 O O . VAL A 1 88 ? 4.946 -3.684 -9.938 1.00 85.12 88 VAL A O 1
ATOM 701 N N . GLU A 1 89 ? 4.270 -1.775 -8.957 1.00 84.88 89 GLU A N 1
ATOM 702 C CA . GLU A 1 89 ? 5.243 -0.881 -9.579 1.00 84.88 89 GLU A CA 1
ATOM 703 C C . GLU A 1 89 ? 6.112 -0.239 -8.492 1.00 84.88 89 GLU A C 1
ATOM 705 O O . GLU A 1 89 ? 5.605 0.394 -7.564 1.00 84.88 89 GLU A O 1
ATOM 710 N N . LEU A 1 90 ? 7.426 -0.423 -8.594 1.00 83.75 90 LEU A N 1
ATOM 711 C CA . LEU A 1 90 ? 8.408 0.163 -7.688 1.00 83.75 90 LEU A CA 1
ATOM 712 C C . LEU A 1 90 ? 9.361 1.019 -8.523 1.00 83.75 90 LEU A C 1
ATOM 714 O O . LEU A 1 90 ? 10.134 0.479 -9.313 1.00 83.75 90 LEU A O 1
ATOM 718 N N . ASP A 1 91 ? 9.278 2.337 -8.365 1.00 83.38 91 ASP A N 1
ATOM 719 C CA . ASP A 1 91 ? 10.119 3.312 -9.059 1.00 83.38 91 ASP A CA 1
ATOM 720 C C . ASP A 1 91 ? 11.073 3.966 -8.056 1.00 83.38 91 ASP A C 1
ATOM 722 O O . ASP A 1 91 ? 10.703 4.847 -7.270 1.00 83.38 91 ASP A O 1
ATOM 726 N N . PHE A 1 92 ? 12.312 3.475 -8.046 1.00 79.06 92 PHE A N 1
ATOM 727 C CA . PHE A 1 92 ? 13.347 3.913 -7.122 1.00 79.06 92 PHE A CA 1
ATOM 728 C C . PHE A 1 92 ? 14.463 4.632 -7.876 1.00 79.06 92 PHE A C 1
ATOM 730 O O . PHE A 1 92 ? 15.266 4.008 -8.570 1.00 79.06 92 PHE A O 1
ATOM 737 N N . GLN A 1 93 ? 14.557 5.952 -7.694 1.00 71.62 93 GLN A N 1
ATOM 738 C CA . GLN A 1 93 ? 15.633 6.755 -8.291 1.00 71.62 93 GLN A CA 1
ATOM 739 C C . GLN A 1 93 ? 16.984 6.592 -7.573 1.00 71.62 93 GLN A C 1
ATOM 741 O O . GLN A 1 93 ? 18.021 6.983 -8.103 1.00 71.62 93 GLN A O 1
ATOM 746 N N . HIS A 1 94 ? 16.980 6.004 -6.375 1.00 69.12 94 HIS A N 1
ATOM 747 C CA . HIS A 1 94 ? 18.151 5.786 -5.526 1.00 69.12 94 HIS A CA 1
ATOM 748 C C . HIS A 1 94 ? 18.067 4.406 -4.854 1.00 69.12 94 HIS A C 1
ATOM 750 O O . HIS A 1 94 ? 16.986 3.826 -4.822 1.00 69.12 94 HIS A O 1
ATOM 756 N N . PRO A 1 95 ? 19.161 3.866 -4.286 1.00 66.31 95 PRO A N 1
ATOM 757 C CA . PRO A 1 95 ? 19.110 2.63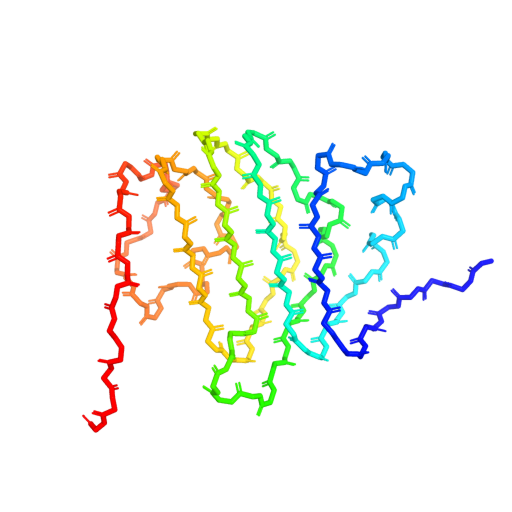9 -3.495 1.00 66.31 95 PRO A CA 1
ATOM 758 C C . PRO A 1 95 ? 18.159 2.760 -2.299 1.00 66.31 95 PRO A C 1
ATOM 760 O O . PRO A 1 95 ? 18.205 3.738 -1.546 1.00 66.31 95 PRO A O 1
ATOM 763 N N . VAL A 1 96 ? 17.328 1.737 -2.102 1.00 63.59 96 VAL A N 1
ATOM 764 C CA . VAL A 1 96 ? 16.305 1.700 -1.054 1.00 63.59 96 VAL A CA 1
ATOM 765 C C . VAL A 1 96 ? 16.400 0.398 -0.268 1.00 63.59 96 VAL A C 1
ATOM 767 O O . VAL A 1 96 ? 16.513 -0.674 -0.860 1.00 63.59 96 VAL A O 1
ATOM 770 N N . CYS A 1 97 ? 16.291 0.471 1.061 1.00 64.81 97 CYS A N 1
ATOM 771 C CA . CYS A 1 97 ? 16.061 -0.719 1.885 1.00 64.81 97 CYS A CA 1
ATOM 772 C C . CYS A 1 97 ? 14.594 -0.776 2.322 1.00 64.81 97 CYS A C 1
ATOM 774 O O . CYS A 1 97 ? 14.060 0.208 2.836 1.00 64.81 97 CYS A O 1
ATOM 776 N N . TYR A 1 98 ? 13.960 -1.938 2.193 1.00 64.94 98 TYR A N 1
ATOM 777 C CA . TYR A 1 98 ? 12.597 -2.173 2.669 1.00 64.94 98 TYR A CA 1
ATOM 778 C C . TYR A 1 98 ? 12.520 -3.417 3.554 1.00 64.94 98 TYR A C 1
ATOM 780 O O . TYR A 1 98 ? 13.313 -4.348 3.429 1.00 64.94 98 TYR A O 1
ATOM 788 N N . SER A 1 99 ? 11.564 -3.436 4.488 1.00 55.94 99 SER A N 1
ATOM 789 C CA . SER A 1 99 ? 11.357 -4.604 5.354 1.00 55.94 99 SER A CA 1
ATOM 790 C C . SER A 1 99 ? 10.794 -5.811 4.589 1.00 55.94 99 SER A C 1
ATOM 792 O O . SER A 1 99 ? 10.024 -5.645 3.641 1.00 55.94 99 SER A O 1
ATOM 794 N N . SER A 1 100 ? 11.107 -7.018 5.074 1.00 46.56 100 SER A N 1
ATOM 795 C CA . SER A 1 100 ? 10.831 -8.340 4.475 1.00 46.56 100 SER A CA 1
ATOM 796 C C . SER A 1 100 ? 9.404 -8.613 3.969 1.00 46.56 100 SER A C 1
ATOM 798 O O . SER A 1 100 ? 9.202 -9.515 3.157 1.00 46.56 100 SER A O 1
ATOM 800 N N . ALA A 1 101 ? 8.400 -7.850 4.412 1.00 46.53 101 ALA A N 1
ATOM 801 C CA . ALA A 1 101 ? 7.012 -7.991 3.967 1.00 46.53 101 ALA A CA 1
ATOM 802 C C . ALA A 1 101 ? 6.848 -7.773 2.450 1.00 46.53 101 ALA A C 1
ATOM 804 O O . ALA A 1 101 ? 6.108 -8.512 1.805 1.00 46.53 101 ALA A O 1
ATOM 805 N N . LEU A 1 102 ? 7.586 -6.821 1.864 1.00 51.53 102 LEU A N 1
ATOM 806 C CA . LEU A 1 102 ? 7.614 -6.638 0.408 1.00 51.53 102 LEU A CA 1
ATOM 807 C C . LEU A 1 102 ? 8.426 -7.740 -0.285 1.00 51.53 102 LEU A C 1
ATOM 809 O O . LEU A 1 102 ? 8.033 -8.193 -1.353 1.00 51.53 102 LEU A O 1
ATOM 813 N N . SER A 1 103 ? 9.480 -8.252 0.358 1.00 49.09 103 SER A N 1
ATOM 814 C CA . SER A 1 103 ? 10.306 -9.353 -0.157 1.00 49.09 103 SER A CA 1
ATOM 815 C C . SER A 1 103 ? 9.497 -10.634 -0.389 1.00 49.09 103 SER A C 1
ATOM 817 O O . SER A 1 103 ? 9.686 -11.319 -1.386 1.00 49.09 103 SER A O 1
ATOM 819 N N . HIS A 1 104 ? 8.543 -10.958 0.493 1.00 42.47 104 HIS A N 1
ATOM 820 C CA . HIS A 1 104 ? 7.659 -12.116 0.300 1.00 42.47 104 HIS A CA 1
ATOM 821 C C . HIS A 1 104 ? 6.678 -11.948 -0.868 1.00 42.47 104 HIS A C 1
ATOM 823 O O . HIS A 1 104 ? 6.301 -12.943 -1.485 1.00 42.47 104 HIS A O 1
ATOM 829 N N . LEU A 1 105 ? 6.284 -10.711 -1.181 1.00 48.22 105 LEU A N 1
ATOM 830 C CA . LEU A 1 105 ? 5.398 -10.386 -2.302 1.00 48.22 105 LEU A CA 1
ATOM 831 C C . LEU A 1 105 ? 6.165 -10.337 -3.635 1.00 48.22 105 LEU A C 1
ATOM 833 O O . LEU A 1 105 ? 5.588 -10.620 -4.680 1.00 48.22 105 LEU A O 1
ATOM 837 N N . THR A 1 106 ? 7.472 -10.056 -3.599 1.00 44.88 106 THR A N 1
ATOM 838 C CA . THR A 1 106 ? 8.367 -10.056 -4.768 1.00 44.88 106 THR A CA 1
ATOM 839 C C . THR A 1 106 ? 9.094 -11.385 -5.004 1.00 44.88 106 THR A C 1
ATOM 841 O O . THR A 1 106 ? 9.767 -11.524 -6.022 1.00 44.88 106 THR A O 1
ATOM 844 N N . ARG A 1 107 ? 8.927 -12.408 -4.149 1.00 38.34 107 ARG A N 1
ATOM 845 C CA . ARG A 1 107 ? 9.527 -13.754 -4.333 1.00 38.34 107 ARG A CA 1
ATOM 846 C C . ARG A 1 107 ? 9.084 -14.486 -5.611 1.00 38.34 107 ARG A C 1
ATOM 848 O O . ARG A 1 107 ? 9.727 -15.455 -5.997 1.00 38.34 107 ARG A O 1
ATOM 855 N N . GLY A 1 108 ? 8.014 -14.038 -6.272 1.00 34.12 108 GLY A N 1
ATOM 856 C CA . GLY A 1 108 ? 7.637 -14.494 -7.618 1.00 34.12 108 GLY A CA 1
ATOM 857 C C . GLY A 1 108 ? 8.341 -13.752 -8.764 1.00 34.12 108 GLY A C 1
ATOM 858 O O . GLY A 1 108 ? 8.180 -14.141 -9.915 1.00 34.12 108 GLY A O 1
ATOM 859 N N . LEU A 1 109 ? 9.099 -12.694 -8.461 1.00 37.47 109 LEU A N 1
ATOM 860 C CA . LEU A 1 109 ? 9.747 -11.805 -9.429 1.00 37.47 109 LEU A CA 1
ATOM 861 C C . LEU A 1 109 ? 11.283 -11.829 -9.338 1.00 37.47 109 LEU A C 1
ATOM 863 O O . LEU A 1 109 ? 11.920 -11.610 -10.361 1.00 37.47 109 LEU A O 1
ATOM 867 N N . TYR A 1 110 ? 11.892 -12.154 -8.186 1.00 34.31 110 TYR A N 1
ATOM 868 C CA . TYR A 1 110 ? 13.356 -12.291 -8.057 1.00 34.31 110 TYR A CA 1
ATOM 869 C C . TYR A 1 110 ? 13.778 -13.327 -6.987 1.00 34.31 110 TYR A C 1
ATOM 871 O O . TYR A 1 110 ? 13.142 -13.405 -5.932 1.00 34.31 110 TYR A O 1
ATOM 879 N N . PRO A 1 111 ? 14.851 -14.120 -7.214 1.00 30.77 111 PRO A N 1
ATOM 880 C CA . PRO A 1 111 ? 15.331 -15.121 -6.267 1.00 30.77 111 PRO A CA 1
ATOM 881 C C . PRO A 1 111 ? 16.340 -14.505 -5.285 1.00 30.77 111 PRO A C 1
ATOM 883 O O . PRO A 1 111 ? 17.385 -14.010 -5.697 1.00 30.77 111 PRO A O 1
ATOM 886 N N . GLY A 1 112 ? 16.070 -14.580 -3.981 1.00 32.38 112 GLY A N 1
ATOM 887 C CA . GLY A 1 112 ? 17.075 -14.273 -2.958 1.00 32.38 112 GLY A CA 1
ATOM 888 C C . GLY A 1 112 ? 16.485 -13.766 -1.650 1.00 32.38 112 GLY A C 1
ATOM 889 O O . GLY A 1 112 ? 16.048 -12.626 -1.557 1.00 32.38 112 GLY A O 1
ATOM 890 N N . ASP A 1 113 ? 16.506 -14.616 -0.626 1.00 38.22 113 ASP A N 1
ATOM 891 C CA . ASP A 1 113 ? 16.230 -14.221 0.751 1.00 38.22 113 ASP A CA 1
ATOM 892 C C . ASP A 1 113 ? 17.480 -13.633 1.394 1.00 38.22 113 ASP A C 1
ATOM 894 O O . ASP A 1 113 ? 18.494 -14.307 1.556 1.00 38.22 113 ASP A O 1
ATOM 898 N N . SER A 1 114 ? 17.404 -12.370 1.782 1.00 34.09 114 SER A N 1
ATOM 899 C CA . SER A 1 114 ? 18.190 -11.741 2.850 1.00 34.09 114 SER A CA 1
ATOM 900 C C . SER A 1 114 ? 17.626 -10.337 3.049 1.00 34.09 114 SER A C 1
ATOM 902 O O . SER A 1 114 ? 16.865 -9.855 2.212 1.00 34.09 114 SER A O 1
ATOM 904 N N . GLU A 1 115 ? 17.938 -9.685 4.166 1.00 38.00 115 GLU A N 1
ATOM 905 C CA . GLU A 1 115 ? 17.698 -8.251 4.350 1.00 38.00 115 GLU A CA 1
ATOM 906 C C . GLU A 1 115 ? 18.351 -7.474 3.198 1.00 38.00 11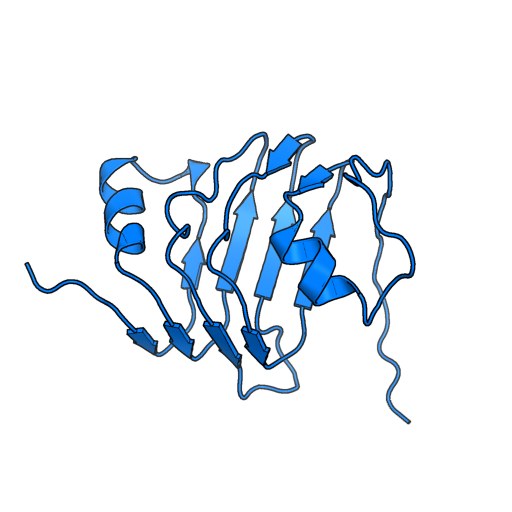5 GLU A C 1
ATOM 908 O O . GLU A 1 115 ? 19.528 -7.126 3.230 1.00 38.00 115 GLU A O 1
ATOM 913 N N . LEU A 1 116 ? 17.589 -7.259 2.131 1.00 41.91 116 LEU A N 1
ATOM 914 C CA . LEU A 1 116 ? 18.053 -6.652 0.899 1.00 41.91 116 LEU A CA 1
ATOM 915 C C . LEU A 1 116 ? 18.040 -5.133 1.102 1.00 41.91 116 LEU A C 1
ATOM 917 O O . LEU A 1 116 ? 17.168 -4.417 0.622 1.00 41.91 116 LEU A O 1
ATOM 921 N N . CYS A 1 117 ? 19.045 -4.628 1.823 1.00 35.00 117 CYS A N 1
ATOM 922 C CA . CYS A 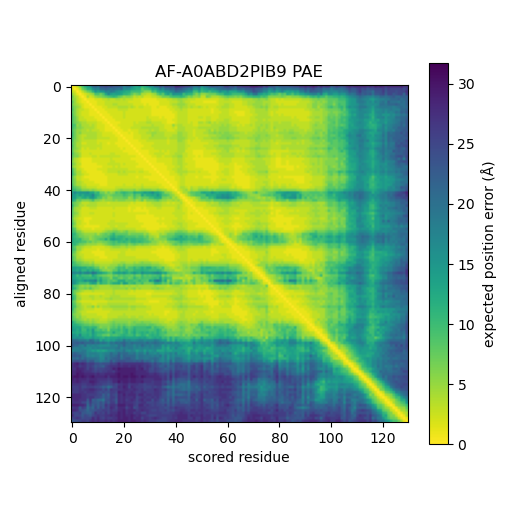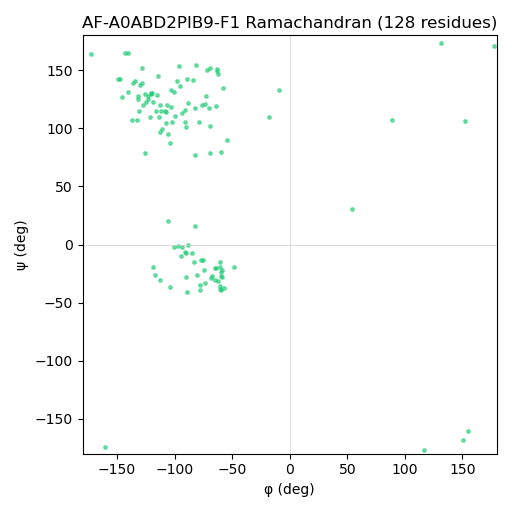1 117 ? 19.638 -3.342 1.463 1.00 35.00 117 CYS A CA 1
ATOM 923 C C . CYS A 1 117 ? 20.388 -3.574 0.159 1.00 35.00 117 CYS A C 1
ATOM 925 O O . CYS A 1 117 ? 21.583 -3.849 0.125 1.00 35.00 117 CYS A O 1
ATOM 927 N N . SER A 1 118 ? 19.620 -3.610 -0.910 1.00 36.78 118 SER A N 1
ATOM 928 C CA . SER A 1 118 ? 20.096 -4.024 -2.2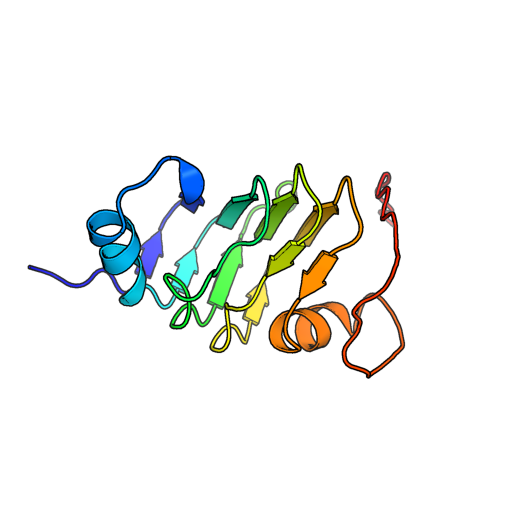01 1.00 36.78 118 SER A CA 1
ATOM 929 C C . SER A 1 118 ? 20.379 -2.739 -2.970 1.00 36.78 118 SER A C 1
ATOM 931 O O . SER A 1 118 ? 19.446 -1.998 -3.278 1.00 36.78 118 SER A O 1
ATOM 933 N N . GLU A 1 119 ? 21.655 -2.448 -3.224 1.00 29.30 119 GLU A N 1
ATOM 934 C CA . GLU A 1 119 ? 22.091 -1.436 -4.191 1.00 29.30 119 GLU A CA 1
ATOM 935 C C . GLU A 1 119 ? 21.566 -1.823 -5.581 1.00 29.30 119 GLU A C 1
ATOM 937 O O . GLU A 1 119 ? 22.273 -2.427 -6.379 1.00 29.30 119 GLU A O 1
ATOM 942 N N . TYR A 1 120 ? 20.296 -1.550 -5.867 1.00 32.19 120 TYR A N 1
ATOM 943 C CA . TYR A 1 120 ? 19.729 -1.780 -7.190 1.00 32.19 120 TYR A CA 1
ATOM 944 C C . TYR A 1 120 ? 18.980 -0.539 -7.640 1.00 32.19 120 TYR A C 1
ATOM 946 O O . TYR A 1 120 ? 17.958 -0.150 -7.079 1.00 32.19 120 TYR A O 1
ATOM 954 N N . THR A 1 121 ? 19.504 0.059 -8.701 1.00 26.45 121 THR A N 1
ATOM 955 C CA . THR A 1 121 ? 18.756 0.880 -9.642 1.00 26.45 121 THR A CA 1
ATOM 956 C C . THR A 1 121 ? 17.830 -0.048 -10.426 1.00 26.45 121 THR A C 1
ATOM 958 O O . THR A 1 121 ? 18.266 -0.768 -11.322 1.00 26.45 121 THR A O 1
ATOM 961 N N . ALA A 1 122 ? 16.546 -0.072 -10.073 1.00 27.92 122 ALA A N 1
ATOM 962 C CA . ALA A 1 122 ? 15.532 -0.744 -10.874 1.00 27.92 122 ALA A CA 1
ATOM 963 C C . ALA A 1 122 ? 14.969 0.260 -11.886 1.00 27.92 122 ALA A C 1
ATOM 965 O O . ALA A 1 122 ? 14.140 1.096 -11.550 1.00 27.92 122 ALA A O 1
ATOM 966 N N . THR A 1 123 ? 15.420 0.184 -13.137 1.00 26.45 123 THR A N 1
ATOM 967 C CA . THR A 1 123 ? 14.679 0.761 -14.264 1.00 26.45 123 THR A CA 1
ATOM 968 C C . THR A 1 123 ? 13.769 -0.336 -14.801 1.00 26.45 123 THR A C 1
ATOM 970 O O . THR A 1 123 ? 14.255 -1.266 -15.441 1.00 26.45 123 THR A O 1
ATOM 973 N N . VAL A 1 124 ? 12.463 -0.268 -14.533 1.00 26.70 124 VAL A N 1
ATOM 974 C CA . VAL A 1 124 ? 11.500 -1.200 -15.138 1.00 26.70 124 VAL A CA 1
ATOM 975 C C . VAL A 1 124 ? 10.703 -0.468 -16.207 1.00 26.70 124 VAL A C 1
ATOM 977 O O . VAL A 1 124 ? 9.704 0.192 -15.944 1.00 26.70 124 VAL A O 1
ATOM 980 N N . GLY A 1 125 ? 11.177 -0.614 -17.440 1.00 27.06 125 GLY A N 1
ATOM 981 C CA . GLY A 1 125 ? 10.335 -0.574 -18.622 1.00 27.06 125 GLY A CA 1
ATOM 982 C C . GLY A 1 125 ? 9.961 -1.996 -19.042 1.00 27.06 125 GLY A C 1
ATOM 983 O O . GLY A 1 125 ? 10.736 -2.934 -18.858 1.00 27.06 125 GLY A O 1
ATOM 984 N N . THR A 1 126 ? 8.817 -2.087 -19.718 1.00 23.20 126 THR A N 1
ATOM 985 C CA . THR A 1 126 ? 8.304 -3.178 -20.573 1.00 23.20 126 THR A CA 1
ATOM 986 C C . THR A 1 126 ? 7.481 -4.322 -19.957 1.00 23.20 126 THR A C 1
ATOM 988 O O . THR A 1 126 ? 7.986 -5.253 -19.342 1.00 23.20 126 THR A O 1
ATOM 991 N N . GLN A 1 127 ? 6.175 -4.250 -20.263 1.00 28.81 127 GLN A N 1
ATOM 992 C CA . GLN A 1 127 ? 5.332 -5.306 -20.846 1.00 28.81 127 GLN A CA 1
ATOM 993 C C . GLN A 1 127 ? 6.082 -6.554 -21.334 1.00 28.81 127 GLN A C 1
ATOM 995 O O . GLN A 1 127 ? 6.963 -6.426 -22.180 1.00 28.81 127 GLN A O 1
ATOM 1000 N N . ILE A 1 128 ? 5.571 -7.737 -20.973 1.00 20.28 128 ILE A N 1
ATOM 1001 C CA . ILE A 1 128 ? 5.426 -8.855 -21.916 1.00 20.28 128 ILE A CA 1
ATOM 1002 C C . ILE A 1 128 ? 4.052 -9.500 -21.679 1.00 20.28 128 ILE A C 1
ATOM 1004 O O . ILE A 1 128 ? 3.819 -10.155 -20.666 1.00 20.28 128 ILE A O 1
ATOM 1008 N N . CYS A 1 129 ? 3.139 -9.263 -22.623 1.00 23.66 129 CYS A N 1
ATOM 1009 C CA . CYS A 1 129 ? 2.053 -10.187 -22.933 1.00 23.66 129 CYS A CA 1
ATOM 1010 C C . CYS A 1 129 ? 2.594 -11.291 -23.857 1.00 23.66 129 CYS A C 1
ATOM 1012 O O . CYS A 1 129 ? 3.494 -11.014 -24.649 1.00 23.66 129 CYS A O 1
ATOM 1014 N N . THR A 1 130 ? 1.920 -12.448 -23.787 1.00 27.45 130 THR A N 1
ATOM 1015 C CA . THR A 1 130 ? 2.083 -13.755 -24.473 1.00 27.45 130 THR A CA 1
ATOM 1016 C C . THR A 1 130 ? 3.086 -14.721 -23.872 1.00 27.45 130 THR A C 1
ATOM 1018 O O . THR A 1 130 ? 4.301 -14.462 -23.994 1.00 27.45 130 THR A O 1
#

pLDDT: mean 71.12, std 22.6, range [20.28, 93.44]

Secondary structure (DSSP, 8-state):
-----EEES-EEE-GGGS-HHHHGGGGG--EEES-EEEEE-SSEEEGGGTT--EEE---TTS-SEEEEESS-EEEEE-TT--EEES-EEEEESS-EEE-HHHHHHHTTT----S--EE------------

Foldseek 3Di:
DDQCQEAEEEAADEPVVDDPVVLLSLLNYAEYAYAYAYEEEEADEQASNQNHAEFHYPDQPDASYEYAYNDEYEYEGVNNHDYYHYHYHYQYPFQYFYDCNVVVVCCVPDDDDDRPSDRDRDDDDDDDDD

Solvent-accessible surface area (backbone atoms only — not comparable to full-atom values): 7280 Å² total; per-residue (Å²): 136,87,76,53,42,64,46,82,46,70,47,78,45,49,66,91,84,48,57,70,77,63,45,55,60,42,42,47,24,28,34,34,43,22,33,37,39,40,48,40,61,44,66,41,76,41,54,38,37,31,45,26,30,37,32,37,28,92,47,92,91,44,50,13,35,36,41,39,32,74,34,54,34,52,40,46,44,35,71,42,38,77,46,72,42,54,47,74,43,72,45,38,79,32,45,48,28,58,45,67,45,57,52,67,72,41,56,90,78,52,92,78,95,66,91,49,71,42,88,47,80,53,84,85,79,81,88,84,84,134

Radius of gyration: 14.51 Å; Cα contacts (8 Å, |Δi|>4): 285; chains: 1; bounding box: 38×32×40 Å